Protein AF-A0A8S9XEG2-F1 (afdb_monomer)

Nearest PDB structures (foldseek):
  7pkq-assembly1_v  TM=1.889E-01  e=2.152E+00  Chlamydomonas reinhardtii
  8ssu-assembly1_A  TM=2.732E-01  e=8.478E+00  Homo sapiens

Foldseek 3Di:
DDDDPDDPQDWDAAPPPRDIDGPVCNVVCCCPVPVVPPDDDDDPPPDPPDDPPDPDDPVVVQVVCCVPPVGGDPDDPPPDPVVVVLVVVLVPLPADFDDQDPDDLSVLLVVVLVVQVVCVVVVNDPPCVNVSSRSQLRRDDPVDDDPVVNSVSSVVSSVVD

Structure (mmCIF, N/CA/C/O backbone):
data_AF-A0A8S9XEG2-F1
#
_entry.id   AF-A0A8S9XEG2-F1
#
loop_
_atom_site.group_PDB
_atom_site.id
_atom_site.type_symbol
_atom_site.label_atom_id
_atom_site.label_alt_id
_atom_site.label_comp_id
_atom_site.label_asym_id
_atom_site.label_entity_id
_atom_site.label_seq_id
_atom_site.pdbx_PDB_ins_code
_atom_site.Cartn_x
_atom_site.Cartn_y
_atom_site.Cartn_z
_atom_site.occupancy
_atom_site.B_iso_or_equiv
_atom_site.auth_seq_id
_atom_site.auth_comp_id
_atom_site.auth_asym_id
_atom_site.auth_atom_id
_atom_site.pdbx_PDB_model_num
ATOM 1 N N . MET A 1 1 ? 7.170 -54.575 42.924 1.00 36.56 1 MET A N 1
ATOM 2 C CA . MET A 1 1 ? 8.253 -53.582 43.059 1.00 36.56 1 MET A CA 1
ATOM 3 C C . MET A 1 1 ? 8.208 -52.721 41.819 1.00 36.56 1 MET A C 1
ATOM 5 O O . MET A 1 1 ? 8.319 -53.262 40.729 1.00 36.56 1 MET A O 1
ATOM 9 N N . VAL A 1 2 ? 7.871 -51.444 41.983 1.00 36.72 2 VAL A N 1
ATOM 10 C CA . VAL A 1 2 ? 7.752 -50.485 40.881 1.00 36.72 2 VAL A CA 1
ATOM 11 C C . VAL A 1 2 ? 9.064 -49.714 40.860 1.00 36.72 2 VAL A C 1
ATOM 13 O O . VAL A 1 2 ? 9.215 -48.735 41.589 1.00 36.72 2 VAL A O 1
ATOM 16 N N . ASP A 1 3 ? 10.043 -50.210 40.107 1.00 35.62 3 ASP A N 1
ATOM 17 C CA . ASP A 1 3 ? 11.320 -49.516 39.995 1.00 35.62 3 ASP A CA 1
ATOM 18 C C . ASP A 1 3 ? 11.157 -48.308 39.077 1.00 35.62 3 ASP A C 1
ATOM 20 O O . ASP A 1 3 ? 10.820 -48.388 37.895 1.00 35.62 3 ASP A O 1
ATOM 24 N N . SER A 1 4 ? 11.323 -47.162 39.723 1.00 42.53 4 SER A N 1
ATOM 25 C CA . SER A 1 4 ? 11.187 -45.822 39.190 1.00 42.53 4 SER A CA 1
ATOM 26 C C . SER A 1 4 ? 12.333 -45.544 38.223 1.00 42.53 4 SER A C 1
ATOM 28 O O . SER A 1 4 ? 13.479 -45.374 38.636 1.00 42.53 4 SER A O 1
ATOM 30 N N . ILE A 1 5 ? 12.022 -45.469 36.930 1.00 42.81 5 ILE A N 1
ATOM 31 C CA . ILE A 1 5 ? 12.948 -44.966 35.914 1.00 42.81 5 ILE A CA 1
ATOM 32 C C . ILE A 1 5 ? 13.069 -43.452 36.134 1.00 42.81 5 ILE A C 1
ATOM 34 O O . ILE A 1 5 ? 12.244 -42.664 35.678 1.00 42.81 5 ILE A O 1
ATOM 38 N N . SER A 1 6 ? 14.072 -43.067 36.925 1.00 43.56 6 SER A N 1
ATOM 39 C CA . SER A 1 6 ? 14.470 -41.683 37.176 1.00 43.56 6 SER A CA 1
ATOM 40 C C . SER A 1 6 ? 15.044 -41.093 35.890 1.00 43.56 6 SER A C 1
ATOM 42 O O . SER A 1 6 ? 16.168 -41.399 35.487 1.00 43.56 6 SER A O 1
ATOM 44 N N . SER A 1 7 ? 14.226 -40.293 35.212 1.00 44.38 7 SER A N 1
ATOM 45 C CA . SER A 1 7 ? 14.553 -39.562 33.994 1.00 44.38 7 SER A CA 1
ATOM 46 C C . SER A 1 7 ? 15.776 -38.674 34.225 1.00 44.38 7 SER A C 1
ATOM 48 O O . SER A 1 7 ? 15.678 -37.628 34.866 1.00 44.38 7 SER A O 1
ATOM 50 N N . GLN A 1 8 ? 16.937 -39.072 33.702 1.00 49.25 8 GLN A N 1
ATOM 51 C CA . GLN A 1 8 ? 18.094 -38.187 33.646 1.00 49.25 8 GLN A CA 1
ATOM 52 C C . GLN A 1 8 ? 17.766 -37.023 32.705 1.00 49.25 8 GLN A C 1
ATOM 54 O O . GLN A 1 8 ? 17.747 -37.171 31.486 1.00 49.25 8 GLN A O 1
ATOM 59 N N . GLU A 1 9 ? 17.427 -35.869 33.281 1.00 62.75 9 GLU A N 1
ATOM 60 C CA . GLU A 1 9 ? 17.195 -34.638 32.533 1.00 62.75 9 GLU A CA 1
ATOM 61 C C . GLU A 1 9 ? 18.501 -34.199 31.862 1.00 62.75 9 GLU A C 1
ATOM 63 O O . GLU A 1 9 ? 19.436 -33.732 32.515 1.00 62.75 9 GLU A O 1
ATOM 68 N N . GLU A 1 10 ? 18.550 -34.359 30.544 1.00 70.06 10 GLU A N 1
ATOM 69 C CA . GLU A 1 10 ? 19.654 -33.959 29.678 1.00 70.06 10 GLU A CA 1
ATOM 70 C C . GLU A 1 10 ? 20.021 -32.479 29.925 1.00 70.06 10 GLU A C 1
ATOM 72 O O . GLU A 1 10 ? 19.207 -31.562 29.736 1.00 70.06 10 GLU A O 1
ATOM 77 N N . ARG A 1 11 ? 21.238 -32.242 30.426 1.00 80.81 11 ARG A N 1
ATOM 78 C CA . ARG A 1 11 ? 21.780 -30.900 30.680 1.00 80.81 11 ARG A CA 1
ATOM 79 C C . ARG A 1 11 ? 22.451 -30.363 29.416 1.00 80.81 11 ARG A C 1
ATOM 81 O O . ARG A 1 11 ? 23.085 -31.115 28.690 1.00 80.81 11 ARG A O 1
ATOM 88 N N . VAL A 1 12 ? 22.309 -29.062 29.170 1.00 83.56 12 VAL A N 1
ATOM 89 C CA . VAL A 1 12 ? 22.841 -28.349 27.998 1.00 83.56 12 VAL A CA 1
ATOM 90 C C . VAL A 1 12 ? 23.772 -27.235 28.470 1.00 83.56 12 VAL A C 1
ATOM 92 O O . VAL A 1 12 ? 23.495 -26.562 29.468 1.00 83.56 12 VAL A O 1
ATOM 95 N N . GLU A 1 13 ? 24.882 -27.045 27.764 1.00 85.06 13 GLU A N 1
ATOM 96 C CA . GLU A 1 13 ? 25.889 -26.026 28.063 1.00 85.06 13 GLU A CA 1
ATOM 97 C C . GLU A 1 13 ? 25.567 -24.694 27.376 1.00 85.06 13 GLU A C 1
ATOM 99 O O . GLU A 1 13 ? 25.099 -24.646 26.239 1.00 85.06 13 GLU A O 1
ATOM 104 N N . CYS A 1 14 ? 25.805 -23.586 28.077 1.00 81.44 14 CYS A N 1
ATOM 105 C CA . CYS A 1 14 ? 25.659 -22.246 27.516 1.00 81.44 14 CYS A CA 1
ATOM 106 C C . CYS A 1 14 ? 26.815 -21.927 26.557 1.00 81.44 14 CYS A C 1
ATOM 108 O O . CYS A 1 14 ? 27.951 -21.851 27.003 1.00 81.44 14 CYS A O 1
ATOM 110 N N . ALA A 1 15 ? 26.533 -21.622 25.289 1.00 78.31 15 ALA A N 1
ATOM 111 C CA . ALA A 1 15 ? 27.557 -21.318 24.278 1.00 78.31 15 ALA A CA 1
ATOM 112 C C . ALA A 1 15 ? 28.375 -20.031 24.534 1.00 78.31 15 ALA A C 1
ATOM 114 O O . ALA A 1 15 ? 29.368 -19.788 23.856 1.00 78.31 15 ALA A O 1
ATOM 115 N N . ILE A 1 16 ? 27.955 -19.186 25.484 1.00 79.25 16 ILE A N 1
ATOM 116 C CA . ILE A 1 16 ? 28.601 -17.894 25.773 1.00 79.25 16 ILE A CA 1
ATOM 117 C C . ILE A 1 16 ? 29.577 -18.011 26.950 1.00 79.25 16 ILE A C 1
ATOM 119 O O . ILE A 1 16 ? 30.619 -17.361 26.962 1.00 79.25 16 ILE A O 1
ATOM 123 N N . CYS A 1 17 ? 29.252 -18.824 27.960 1.00 83.75 17 CYS A N 1
ATOM 124 C CA . CYS A 1 17 ? 30.079 -18.953 29.166 1.00 83.75 17 CYS A CA 1
ATOM 125 C C . CYS A 1 17 ? 30.339 -20.397 29.620 1.00 83.75 17 CYS A C 1
ATOM 127 O O . CYS A 1 17 ? 30.843 -20.595 30.725 1.00 83.75 17 CYS A O 1
ATOM 129 N N . ASN A 1 18 ? 29.980 -21.387 28.798 1.00 80.75 18 ASN A N 1
ATOM 130 C CA . ASN A 1 18 ? 30.204 -22.830 28.966 1.00 80.75 18 ASN A CA 1
ATOM 131 C C . ASN A 1 18 ? 29.755 -23.411 30.318 1.00 80.75 18 ASN A C 1
ATOM 133 O O . ASN A 1 18 ? 30.267 -24.422 30.788 1.00 80.75 18 ASN A O 1
ATOM 137 N N . ARG A 1 19 ? 28.769 -22.779 30.964 1.00 81.88 19 ARG A N 1
ATOM 138 C CA . ARG A 1 19 ? 28.144 -23.291 32.192 1.00 81.88 19 ARG A CA 1
ATOM 139 C C . ARG A 1 19 ? 26.991 -24.235 31.856 1.00 81.88 19 ARG A C 1
ATOM 141 O O . ARG A 1 19 ? 26.239 -23.977 30.916 1.00 81.88 19 ARG A O 1
ATOM 148 N N . SER A 1 20 ? 26.847 -25.313 32.629 1.00 83.50 20 SER A N 1
ATOM 149 C CA . SER A 1 20 ? 25.841 -26.354 32.400 1.00 83.50 20 SER A CA 1
ATOM 150 C C . SER A 1 20 ? 24.524 -26.054 33.118 1.00 83.50 20 SER A C 1
ATOM 152 O O . SER A 1 20 ? 24.486 -25.729 34.307 1.00 83.50 20 SER A O 1
ATOM 154 N N . PHE A 1 21 ? 23.419 -26.179 32.386 1.00 87.50 21 PHE A N 1
ATOM 155 C CA . PHE A 1 21 ? 22.068 -25.927 32.885 1.00 87.50 21 PHE A CA 1
ATOM 156 C C . PHE A 1 21 ? 21.114 -27.030 32.427 1.00 87.50 21 PHE A C 1
ATOM 158 O O . PHE A 1 21 ? 21.405 -27.801 31.519 1.00 87.50 21 PHE A O 1
ATOM 165 N N . THR A 1 22 ? 19.932 -27.113 33.033 1.00 85.88 22 THR A N 1
ATOM 166 C CA . THR A 1 22 ? 18.855 -27.950 32.483 1.00 85.88 22 THR A CA 1
ATOM 167 C C . THR A 1 22 ? 18.323 -27.335 31.183 1.00 85.88 22 THR A C 1
ATOM 169 O O . THR A 1 22 ? 18.333 -26.108 31.033 1.00 85.88 22 THR A O 1
ATOM 172 N N . ARG A 1 23 ? 17.783 -28.153 30.262 1.00 78.25 23 ARG A N 1
ATOM 173 C CA . ARG A 1 23 ? 17.159 -27.670 29.005 1.00 78.25 23 ARG A CA 1
ATOM 174 C C . ARG A 1 23 ? 16.159 -26.523 29.219 1.00 78.25 23 ARG A C 1
ATOM 176 O O . ARG A 1 23 ? 16.108 -25.594 28.422 1.00 78.25 23 ARG A O 1
ATOM 183 N N . ARG A 1 24 ? 15.380 -26.541 30.311 1.00 79.06 24 ARG A N 1
ATOM 184 C CA . ARG A 1 24 ? 14.433 -25.453 30.642 1.00 79.06 24 ARG A CA 1
ATOM 185 C C . ARG A 1 24 ? 15.110 -24.222 31.260 1.00 79.06 24 ARG A C 1
ATOM 187 O O . ARG A 1 24 ? 14.569 -23.123 31.171 1.00 79.06 24 ARG A O 1
ATOM 194 N N . GLY A 1 25 ? 16.261 -24.395 31.910 1.00 84.44 25 GLY A N 1
ATOM 195 C CA . GLY A 1 25 ? 16.985 -23.335 32.617 1.00 84.44 25 GLY A CA 1
ATOM 196 C C . GLY A 1 25 ? 17.863 -22.464 31.717 1.00 84.44 25 GLY A C 1
ATOM 197 O O . GLY A 1 25 ? 18.057 -21.287 32.026 1.00 84.44 25 GLY A O 1
ATOM 198 N N . ILE A 1 26 ? 18.344 -23.000 30.590 1.00 84.81 26 ILE A N 1
ATOM 199 C CA . ILE A 1 26 ? 19.316 -22.311 29.726 1.00 84.81 26 ILE A CA 1
ATOM 200 C C . ILE A 1 26 ? 18.773 -21.000 29.132 1.00 84.81 26 ILE A C 1
ATOM 202 O O . ILE A 1 26 ? 19.465 -19.985 29.145 1.00 84.81 26 ILE A O 1
ATOM 206 N N . ARG A 1 27 ? 17.495 -20.964 28.721 1.00 84.31 27 ARG A N 1
ATOM 207 C CA . ARG A 1 27 ? 16.855 -19.753 28.167 1.00 84.31 27 ARG A CA 1
ATOM 208 C C . ARG A 1 27 ? 16.789 -18.619 29.194 1.00 84.31 27 ARG A C 1
ATOM 210 O O . ARG A 1 27 ? 17.049 -17.467 28.861 1.00 84.31 27 ARG A O 1
ATOM 217 N N . ARG A 1 28 ? 16.483 -18.950 30.453 1.00 86.00 28 ARG A N 1
ATOM 218 C CA . ARG A 1 28 ? 16.433 -17.977 31.557 1.00 86.00 28 ARG A CA 1
ATOM 219 C C . ARG A 1 28 ? 17.828 -17.458 31.901 1.00 86.00 28 ARG A C 1
ATOM 221 O O . ARG A 1 28 ? 17.987 -16.263 32.116 1.00 86.00 28 ARG A O 1
ATOM 228 N N . HIS A 1 29 ? 18.826 -18.342 31.906 1.00 87.88 29 HIS A N 1
ATOM 229 C CA . HIS A 1 29 ? 20.219 -17.964 32.126 1.00 87.88 29 HIS A CA 1
ATOM 230 C C . HIS A 1 29 ? 20.710 -16.955 31.075 1.00 87.88 29 HIS A C 1
ATOM 232 O O . HIS A 1 29 ? 21.245 -15.915 31.457 1.00 87.88 29 HIS A O 1
ATOM 238 N N . ILE A 1 30 ? 20.469 -17.218 29.782 1.00 82.31 30 ILE A N 1
ATOM 239 C CA . ILE A 1 30 ? 20.852 -16.309 28.687 1.00 82.31 30 ILE A CA 1
ATOM 240 C C . ILE A 1 30 ? 20.184 -14.940 28.870 1.00 82.31 30 ILE A C 1
ATOM 242 O O . ILE A 1 30 ? 20.851 -13.917 28.786 1.00 82.31 30 ILE A O 1
ATOM 246 N N . GLN A 1 31 ? 18.897 -14.903 29.224 1.00 82.12 31 GLN A N 1
ATOM 247 C CA . GLN A 1 31 ? 18.184 -13.641 29.457 1.00 82.12 31 GLN A CA 1
ATOM 248 C C . GLN A 1 31 ? 18.744 -12.822 30.629 1.00 82.12 31 GLN A C 1
ATOM 250 O O . GLN A 1 31 ? 18.788 -11.598 30.532 1.00 82.12 31 GLN A O 1
ATOM 255 N N . SER A 1 32 ? 19.167 -13.465 31.723 1.00 84.31 32 SER A N 1
ATOM 256 C CA . SER A 1 32 ? 19.663 -12.758 32.913 1.00 84.31 32 SER A CA 1
ATOM 257 C C . SER A 1 32 ? 21.148 -12.399 32.851 1.00 84.31 32 SER A C 1
ATOM 259 O O . SER A 1 32 ? 21.541 -11.355 33.357 1.00 84.31 32 SER A O 1
ATOM 261 N N . ALA A 1 33 ? 21.981 -13.277 32.285 1.00 82.00 33 ALA A N 1
ATOM 262 C CA . ALA A 1 33 ? 23.439 -13.131 32.296 1.00 82.00 33 ALA A CA 1
ATOM 263 C C . ALA A 1 33 ? 24.000 -12.604 30.964 1.00 82.00 33 ALA A C 1
ATOM 265 O O . ALA A 1 33 ? 25.118 -12.094 30.940 1.00 82.00 33 ALA A O 1
ATOM 266 N N . HIS A 1 34 ? 23.232 -12.713 29.873 1.00 81.19 34 HIS A N 1
ATOM 267 C CA . HIS A 1 34 ? 23.622 -12.314 28.517 1.00 81.19 34 HIS A CA 1
ATOM 268 C C . HIS A 1 34 ? 22.507 -11.501 27.811 1.00 81.19 34 HIS A C 1
ATOM 270 O O . HIS A 1 34 ? 22.053 -11.874 26.725 1.00 81.19 34 HIS A O 1
ATOM 276 N N . PRO A 1 35 ? 22.039 -10.379 28.396 1.00 63.50 35 PRO A N 1
ATOM 277 C CA . PRO A 1 35 ? 20.867 -9.643 27.908 1.00 63.50 35 PRO A CA 1
ATOM 278 C C . PRO A 1 35 ? 21.014 -9.079 26.483 1.00 63.50 35 PRO A C 1
ATOM 280 O O . PRO A 1 35 ? 20.007 -8.911 25.801 1.00 63.50 35 PRO A O 1
ATOM 283 N N . GLU A 1 36 ? 22.240 -8.853 26.001 1.00 60.34 36 GLU A N 1
ATOM 284 C CA . GLU A 1 36 ? 22.510 -8.344 24.644 1.00 60.34 36 GLU A CA 1
ATOM 285 C C . GLU A 1 36 ? 22.380 -9.407 23.540 1.00 60.34 36 GLU A C 1
ATOM 287 O O . GLU A 1 36 ? 22.315 -9.075 22.361 1.00 60.34 36 GLU A O 1
ATOM 292 N N . THR A 1 37 ? 22.282 -10.692 23.898 1.00 57.34 37 THR A N 1
ATOM 293 C CA . THR A 1 37 ? 22.175 -11.802 22.927 1.00 57.34 37 THR A CA 1
ATOM 294 C C . THR A 1 37 ? 20.735 -12.201 22.594 1.00 57.34 37 THR A C 1
ATOM 296 O O . THR A 1 37 ? 20.496 -13.232 21.964 1.00 57.34 37 THR A O 1
ATOM 299 N N . GLN A 1 38 ? 19.747 -11.382 22.972 1.00 55.62 38 GLN A N 1
ATOM 300 C CA . GLN A 1 38 ? 18.336 -11.613 22.652 1.00 55.62 38 GLN A CA 1
ATOM 301 C C . GLN A 1 38 ? 18.025 -11.340 21.171 1.00 55.62 38 GLN A C 1
ATOM 303 O O . GLN A 1 38 ? 17.323 -10.384 20.859 1.00 55.62 38 GLN A O 1
ATOM 308 N N . SER A 1 39 ? 18.542 -12.166 20.257 1.00 49.19 39 SER A N 1
ATOM 309 C CA . SER A 1 39 ? 18.069 -12.341 18.870 1.00 49.19 39 SER A CA 1
ATOM 310 C C . SER A 1 39 ? 18.809 -13.499 18.190 1.00 49.19 39 SER A C 1
ATOM 312 O O . SER A 1 39 ? 19.570 -13.274 17.262 1.00 49.19 39 SER A O 1
ATOM 314 N N . THR A 1 40 ? 18.606 -14.742 18.628 1.00 42.94 40 THR A N 1
ATOM 315 C CA . THR A 1 40 ? 18.880 -15.925 17.786 1.00 42.94 40 THR A CA 1
ATOM 316 C C . THR A 1 40 ? 17.930 -17.062 18.166 1.00 42.94 40 THR A C 1
ATOM 318 O O . THR A 1 40 ? 18.271 -17.979 18.906 1.00 42.94 40 THR A O 1
ATOM 321 N N . ASP A 1 41 ? 16.693 -17.007 17.670 1.00 38.34 41 ASP A N 1
ATOM 322 C CA . ASP A 1 41 ? 15.903 -18.231 17.542 1.00 38.34 41 ASP A CA 1
ATOM 323 C C . ASP A 1 41 ? 16.433 -18.981 16.303 1.00 38.34 41 ASP A C 1
ATOM 325 O O . ASP A 1 41 ? 16.178 -18.590 15.169 1.00 38.34 41 ASP A O 1
ATOM 329 N N . GLY A 1 42 ? 17.227 -20.026 16.554 1.00 42.78 42 GLY A N 1
ATOM 330 C CA . GLY A 1 42 ? 17.286 -21.248 15.746 1.00 42.78 42 GLY A CA 1
ATOM 331 C C . GLY A 1 42 ? 17.739 -21.149 14.289 1.00 42.78 42 GLY A C 1
ATOM 332 O O . GLY A 1 42 ? 16.997 -21.572 13.408 1.00 42.78 42 GLY A O 1
ATOM 333 N N . HIS A 1 43 ? 18.976 -20.719 14.038 1.00 39.12 43 HIS A N 1
ATOM 334 C CA . HIS A 1 43 ? 19.704 -21.245 12.884 1.00 39.12 43 HIS A CA 1
ATOM 335 C C . HIS A 1 43 ? 20.710 -22.262 13.409 1.00 39.12 43 HIS A C 1
ATOM 337 O O . HIS A 1 43 ? 21.560 -21.920 14.234 1.00 39.12 43 HIS A O 1
ATOM 343 N N . ASP A 1 44 ? 20.578 -23.511 12.966 1.00 36.31 44 ASP A N 1
ATOM 344 C CA . ASP A 1 44 ? 21.608 -24.519 13.155 1.00 36.31 44 ASP A CA 1
ATOM 345 C C . ASP A 1 44 ? 22.955 -23.921 12.754 1.00 36.31 44 ASP A C 1
ATOM 347 O O . ASP A 1 44 ? 23.126 -23.378 11.655 1.00 36.31 44 ASP A O 1
ATOM 351 N N . VAL A 1 45 ? 23.901 -24.011 13.685 1.00 41.62 45 VAL A N 1
ATOM 352 C CA . VAL A 1 45 ? 25.321 -23.817 13.433 1.00 41.62 45 VAL A CA 1
ATOM 353 C C . VAL A 1 45 ? 25.744 -24.947 12.503 1.00 41.62 45 VAL A C 1
ATOM 355 O O . VAL A 1 45 ? 26.235 -25.989 12.928 1.00 41.62 45 VAL A O 1
ATOM 358 N N . VAL A 1 46 ? 25.537 -24.746 11.205 1.00 38.75 46 VAL A N 1
ATOM 359 C CA . VAL A 1 46 ? 26.428 -25.336 10.219 1.00 38.75 46 VAL A CA 1
ATOM 360 C C . VAL A 1 46 ? 27.711 -24.534 10.332 1.00 38.75 46 VAL A C 1
ATOM 362 O O . VAL A 1 46 ? 27.745 -23.328 10.092 1.00 38.75 46 VAL A O 1
ATOM 365 N N . THR A 1 47 ? 28.730 -25.232 10.818 1.00 35.53 47 THR A N 1
ATOM 366 C CA . THR A 1 47 ? 30.130 -24.849 10.900 1.00 35.53 47 THR A CA 1
ATOM 367 C C . THR A 1 47 ? 30.500 -23.764 9.896 1.00 35.53 47 THR A C 1
ATOM 369 O O . THR A 1 47 ? 30.351 -23.9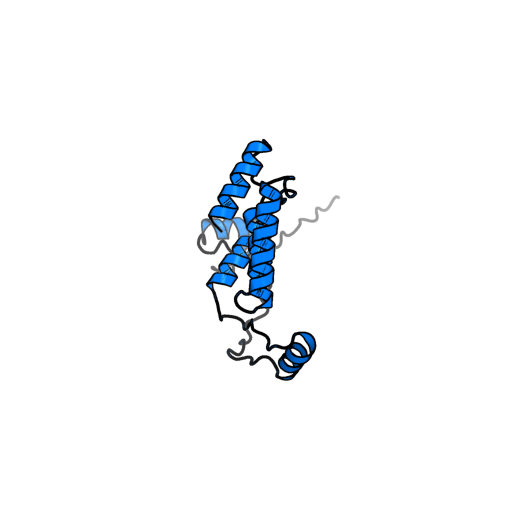27 8.687 1.00 35.53 47 THR A O 1
ATOM 372 N N . THR A 1 48 ? 31.050 -22.674 10.423 1.00 43.00 48 THR A N 1
ATOM 373 C CA . THR A 1 48 ? 31.848 -21.698 9.691 1.00 43.00 48 THR A CA 1
ATOM 374 C C . THR A 1 48 ? 33.021 -22.398 9.005 1.00 43.00 48 THR A C 1
ATOM 376 O O . THR A 1 48 ? 34.140 -22.412 9.512 1.00 43.00 48 THR A O 1
ATOM 379 N N . SER A 1 49 ? 32.785 -22.970 7.834 1.00 36.97 49 SER A N 1
ATOM 380 C CA . SER A 1 49 ? 33.793 -23.043 6.790 1.00 36.97 49 SER A CA 1
ATOM 381 C C . SER A 1 49 ? 33.550 -21.841 5.887 1.00 36.97 49 SER A C 1
ATOM 383 O O . SER A 1 49 ? 32.722 -21.902 4.984 1.00 36.97 49 SER A O 1
ATOM 385 N N . SER A 1 50 ? 34.210 -20.726 6.218 1.00 40.66 50 SER A N 1
ATOM 386 C CA . SER A 1 50 ? 34.657 -19.704 5.262 1.00 40.66 50 SER A CA 1
ATOM 387 C C . SER A 1 50 ? 33.755 -19.518 4.032 1.00 40.66 50 SER A C 1
ATOM 389 O O . SER A 1 50 ? 34.014 -20.101 2.979 1.00 40.66 50 SER A O 1
ATOM 391 N N . LEU A 1 51 ? 32.718 -18.684 4.149 1.00 36.28 51 LEU A N 1
ATOM 392 C CA . LEU A 1 51 ? 32.016 -18.177 2.970 1.00 36.28 51 LEU A CA 1
ATOM 393 C C . LEU A 1 51 ? 33.016 -17.348 2.149 1.00 36.28 51 LEU A C 1
ATOM 395 O O . LEU A 1 51 ? 33.581 -16.391 2.691 1.00 36.28 51 LEU A O 1
ATOM 399 N N . PRO A 1 52 ? 33.266 -1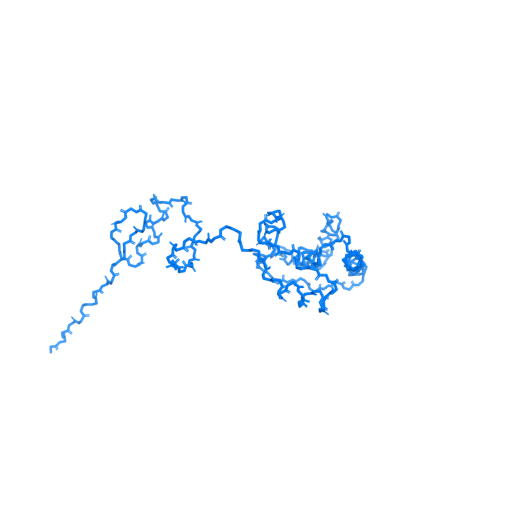7.684 0.872 1.00 36.66 52 PRO A N 1
ATOM 400 C CA . PRO A 1 52 ? 34.055 -16.827 0.012 1.00 36.66 52 PRO A CA 1
ATOM 401 C C . PRO A 1 52 ? 33.240 -15.557 -0.243 1.00 36.66 52 PRO A C 1
ATOM 403 O O . PRO A 1 52 ? 32.269 -15.542 -1.001 1.00 36.66 52 PRO A O 1
ATOM 406 N N . ASN A 1 53 ? 33.646 -14.477 0.426 1.00 42.69 53 ASN A N 1
ATOM 407 C CA . ASN A 1 53 ? 33.378 -13.122 -0.030 1.00 42.69 53 ASN A CA 1
ATOM 408 C C . ASN A 1 53 ? 33.766 -13.061 -1.513 1.00 42.69 53 ASN A C 1
ATOM 410 O O . ASN A 1 53 ? 34.924 -13.315 -1.837 1.00 42.69 53 ASN A O 1
ATOM 414 N N . ASN A 1 54 ? 32.800 -12.719 -2.372 1.00 51.44 54 ASN A N 1
ATOM 415 C CA . ASN A 1 54 ? 32.849 -12.762 -3.839 1.00 51.44 54 ASN A CA 1
ATOM 416 C C . ASN A 1 54 ? 32.424 -14.104 -4.466 1.00 51.44 54 ASN A C 1
ATOM 418 O O . ASN A 1 54 ? 33.216 -14.799 -5.096 1.00 51.44 54 ASN A O 1
ATOM 422 N N . THR A 1 55 ? 31.141 -14.453 -4.345 1.00 51.38 55 THR A N 1
ATOM 423 C CA . THR A 1 55 ? 30.528 -15.371 -5.315 1.00 51.38 55 THR A CA 1
ATOM 424 C C . THR A 1 55 ? 29.859 -14.509 -6.377 1.00 51.38 55 THR A C 1
ATOM 426 O O . THR A 1 55 ? 28.729 -14.055 -6.195 1.00 51.38 55 THR A O 1
ATOM 429 N N . SER A 1 56 ? 30.574 -14.222 -7.466 1.00 63.56 56 SER A N 1
ATOM 430 C CA . SER A 1 56 ? 29.940 -13.727 -8.686 1.00 63.56 56 SER A CA 1
ATOM 431 C C . SER A 1 56 ? 28.819 -14.699 -9.040 1.00 63.56 56 SER A C 1
ATOM 433 O O . SER A 1 56 ? 29.072 -15.901 -9.156 1.00 63.56 56 SER A O 1
ATOM 435 N N . ILE A 1 57 ? 27.585 -14.204 -9.147 1.00 65.06 57 ILE A N 1
ATOM 436 C CA . ILE A 1 57 ? 26.448 -15.005 -9.610 1.00 65.06 57 ILE A CA 1
ATOM 437 C C . ILE A 1 57 ? 26.900 -15.734 -10.888 1.00 65.06 57 ILE A C 1
ATOM 439 O O . ILE A 1 57 ? 27.379 -15.056 -11.797 1.00 65.06 57 ILE A O 1
ATOM 443 N N . PRO A 1 58 ? 26.819 -17.078 -10.958 1.00 79.19 58 PRO A N 1
ATOM 444 C CA . PRO A 1 58 ? 27.275 -17.821 -12.126 1.00 79.19 58 PRO A CA 1
ATOM 445 C C . PRO A 1 58 ? 26.634 -17.280 -13.406 1.00 79.19 58 PRO A C 1
ATOM 447 O O . PRO A 1 58 ? 25.416 -17.101 -13.442 1.00 79.19 58 PRO A O 1
ATOM 450 N N . ASP A 1 59 ? 27.429 -17.067 -14.457 1.00 80.75 59 ASP A N 1
ATOM 451 C CA . ASP A 1 59 ? 26.978 -16.421 -15.702 1.00 80.75 59 ASP A CA 1
ATOM 452 C C . ASP A 1 59 ? 25.737 -17.091 -16.312 1.00 80.75 59 ASP A C 1
ATOM 454 O O . ASP A 1 59 ? 24.835 -16.414 -16.799 1.00 80.75 59 ASP A O 1
ATOM 458 N N . TYR A 1 60 ? 25.615 -18.415 -16.177 1.00 86.81 60 TYR A N 1
ATOM 459 C CA . TYR A 1 60 ? 24.433 -19.167 -16.608 1.00 86.81 60 TYR A CA 1
ATOM 460 C C . TYR A 1 60 ? 23.130 -18.694 -15.926 1.00 86.81 60 TYR A C 1
ATOM 462 O O . TYR A 1 60 ? 22.080 -18.638 -16.568 1.00 86.81 60 TYR A O 1
ATOM 470 N N . ILE A 1 61 ? 23.167 -18.341 -14.634 1.00 80.69 61 ILE A N 1
ATOM 471 C CA . ILE A 1 61 ? 21.993 -17.804 -13.926 1.00 80.69 61 ILE A CA 1
ATOM 472 C C . ILE A 1 61 ? 21.633 -16.444 -14.524 1.00 80.69 61 ILE A C 1
ATOM 474 O O . ILE A 1 61 ? 20.460 -16.171 -14.778 1.00 80.69 61 ILE A O 1
ATOM 478 N N . GLN A 1 62 ? 22.643 -15.627 -14.818 1.00 82.81 62 GLN A N 1
ATOM 479 C CA . GLN A 1 62 ? 22.456 -14.325 -15.444 1.00 82.81 62 GLN A CA 1
ATOM 480 C C . GLN A 1 62 ? 21.801 -14.444 -16.826 1.00 82.81 62 GLN A C 1
ATOM 482 O O . GLN A 1 62 ? 20.855 -13.715 -17.122 1.00 82.81 62 GLN A O 1
ATOM 487 N N . GLU A 1 63 ? 22.252 -15.394 -17.647 1.00 86.94 63 GLU A N 1
ATOM 488 C CA . GLU A 1 63 ? 21.681 -15.679 -18.969 1.00 86.94 63 GLU A CA 1
ATOM 489 C C . GLU A 1 63 ? 20.211 -16.098 -18.891 1.00 86.94 63 GLU A C 1
ATOM 491 O O . GLU A 1 63 ? 19.395 -15.647 -19.695 1.00 86.94 63 GLU A O 1
ATOM 496 N N . LYS A 1 64 ? 19.841 -16.933 -17.910 1.00 87.00 64 LYS A N 1
ATOM 497 C CA . LYS A 1 64 ? 18.441 -17.339 -17.710 1.00 87.00 64 LYS A CA 1
ATOM 498 C C . LYS A 1 64 ? 17.552 -16.170 -17.301 1.00 87.00 64 LYS A C 1
ATOM 500 O O . LYS A 1 64 ? 16.409 -16.108 -17.751 1.00 87.00 64 LYS A O 1
ATOM 505 N N . PHE A 1 65 ? 18.070 -15.247 -16.495 1.00 81.69 65 PHE A N 1
ATOM 506 C CA . PHE A 1 65 ? 17.339 -14.040 -16.113 1.00 81.69 65 PHE A CA 1
ATOM 507 C C . PHE A 1 65 ? 17.118 -13.110 -17.304 1.00 81.69 65 PHE A C 1
ATOM 509 O O . PHE A 1 65 ? 15.983 -12.712 -17.551 1.00 81.69 65 PHE A O 1
ATOM 516 N N . VAL A 1 66 ? 18.151 -12.877 -18.114 1.00 84.50 66 VAL A N 1
ATOM 517 C CA . VAL A 1 66 ? 18.016 -12.079 -19.341 1.00 84.50 66 VAL A CA 1
ATOM 518 C C . VAL A 1 66 ? 17.030 -12.732 -20.312 1.00 84.50 66 VAL A C 1
ATOM 520 O O . VAL A 1 66 ? 16.165 -12.054 -20.857 1.00 84.50 66 VAL A O 1
ATOM 523 N N . ALA A 1 67 ? 17.101 -14.053 -20.493 1.00 84.25 67 ALA A N 1
ATOM 524 C CA . ALA A 1 67 ? 16.201 -14.777 -21.389 1.00 84.25 67 ALA A CA 1
ATOM 525 C C . ALA A 1 67 ? 14.731 -14.761 -20.929 1.00 84.25 67 ALA A C 1
ATOM 527 O O . ALA A 1 67 ? 13.835 -14.746 -21.770 1.00 84.25 67 ALA A O 1
ATOM 528 N N . GLY A 1 68 ? 14.475 -14.805 -19.618 1.00 81.19 68 GLY A N 1
ATOM 529 C CA . GLY A 1 68 ? 13.115 -14.861 -19.070 1.00 81.19 68 GLY A CA 1
ATOM 530 C C . GLY A 1 68 ? 12.491 -13.496 -18.779 1.00 81.19 68 GLY A C 1
ATOM 531 O O . GLY A 1 68 ? 11.291 -13.320 -18.967 1.00 81.19 68 GLY A O 1
ATOM 532 N N . PHE A 1 69 ? 13.297 -12.541 -18.320 1.00 71.19 69 PHE A N 1
ATOM 533 C CA . PHE A 1 69 ? 12.836 -11.266 -17.763 1.00 71.19 69 PHE A CA 1
ATOM 534 C C . PHE A 1 69 ? 13.397 -10.048 -18.504 1.00 71.19 69 PHE A C 1
ATOM 536 O O . PHE A 1 69 ? 13.062 -8.922 -18.155 1.00 71.19 69 PHE A O 1
ATOM 543 N N . GLY A 1 70 ? 14.239 -10.258 -19.521 1.00 75.75 70 GLY A N 1
ATOM 544 C CA . GLY A 1 70 ? 14.826 -9.188 -20.328 1.00 75.75 70 GLY A CA 1
ATOM 545 C C . GLY A 1 70 ? 15.969 -8.433 -19.650 1.00 75.75 70 GLY A C 1
ATOM 546 O O . GLY A 1 70 ? 16.551 -7.555 -20.280 1.00 75.75 70 GLY A O 1
ATOM 547 N N . ASP A 1 71 ? 16.319 -8.775 -18.406 1.00 69.19 71 ASP A N 1
ATOM 548 C CA . ASP A 1 71 ? 17.354 -8.079 -17.645 1.00 69.19 71 ASP A CA 1
ATOM 549 C C . ASP A 1 71 ? 18.133 -9.011 -16.701 1.00 69.19 71 ASP A C 1
ATOM 551 O O . ASP A 1 71 ? 17.765 -10.158 -16.433 1.00 69.19 71 ASP A O 1
ATOM 555 N N . ARG A 1 72 ? 19.266 -8.500 -16.230 1.00 78.19 72 ARG A N 1
ATOM 556 C CA . ARG A 1 72 ? 20.211 -9.092 -15.290 1.00 78.19 72 ARG A CA 1
ATOM 557 C C . ARG A 1 72 ? 19.619 -9.176 -13.876 1.00 78.19 72 ARG A C 1
ATOM 559 O O . ARG A 1 72 ? 18.816 -8.344 -13.472 1.00 78.19 72 ARG A O 1
ATOM 566 N N . LEU A 1 73 ? 20.055 -10.158 -13.078 1.00 71.81 73 LEU A N 1
ATOM 567 C CA . LEU A 1 73 ? 19.638 -10.267 -11.676 1.00 71.81 73 LEU A CA 1
ATOM 568 C C . LEU A 1 73 ? 20.159 -9.056 -10.875 1.00 71.81 73 LEU A C 1
ATOM 570 O O . LEU A 1 73 ? 21.367 -8.908 -10.694 1.00 71.81 73 LEU A O 1
ATOM 574 N N . LEU A 1 74 ? 19.243 -8.201 -10.408 1.00 61.06 74 LEU A N 1
ATOM 575 C CA . LEU A 1 74 ? 19.555 -6.938 -9.719 1.00 61.06 74 LEU A CA 1
ATOM 576 C C . LEU A 1 74 ? 19.879 -7.109 -8.224 1.00 61.06 74 LEU A C 1
ATOM 578 O O . LEU A 1 74 ? 20.585 -6.287 -7.644 1.00 61.06 74 LEU A O 1
ATOM 582 N N . ASN A 1 75 ? 19.401 -8.186 -7.596 1.00 58.31 75 ASN A N 1
ATOM 583 C CA . ASN A 1 75 ? 19.565 -8.413 -6.161 1.00 58.31 75 ASN A CA 1
ATOM 584 C C . ASN A 1 75 ? 20.813 -9.252 -5.879 1.00 58.31 75 ASN A C 1
ATOM 586 O O . ASN A 1 75 ? 20.736 -10.466 -5.687 1.00 58.31 75 ASN A O 1
ATOM 590 N N . THR A 1 76 ? 21.974 -8.604 -5.838 1.00 57.12 76 THR A N 1
ATOM 591 C CA . THR A 1 76 ? 23.149 -9.179 -5.179 1.00 57.12 76 THR A CA 1
ATOM 592 C C . THR A 1 76 ? 23.025 -9.002 -3.658 1.00 57.12 76 THR A C 1
ATOM 594 O O . THR A 1 76 ? 22.528 -7.972 -3.197 1.00 57.12 76 THR A O 1
ATOM 597 N N . PRO A 1 77 ? 23.432 -9.987 -2.836 1.00 49.84 77 PRO A N 1
ATOM 598 C CA . PRO A 1 77 ? 23.449 -9.813 -1.386 1.00 49.84 77 PRO A CA 1
ATOM 599 C C . PRO A 1 77 ? 24.302 -8.590 -0.999 1.00 49.84 77 PRO A C 1
ATOM 601 O O . PRO A 1 77 ? 25.483 -8.536 -1.336 1.00 49.84 77 PRO A O 1
ATOM 604 N N . GLY A 1 78 ? 23.712 -7.617 -0.292 1.00 53.97 78 GLY A N 1
AT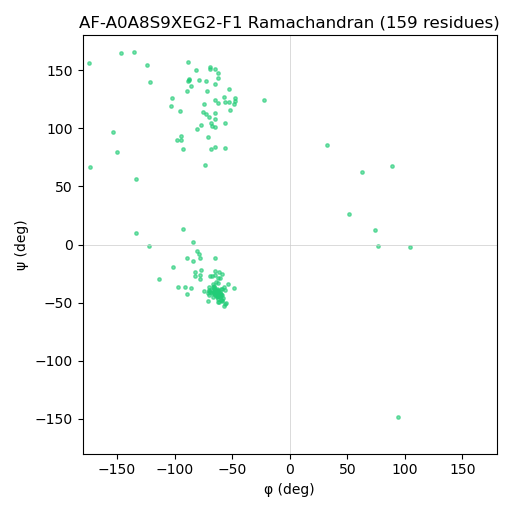OM 605 C CA . GLY A 1 78 ? 24.434 -6.497 0.333 1.00 53.97 78 GLY A CA 1
ATOM 606 C C . GLY A 1 78 ? 24.354 -5.119 -0.342 1.00 53.97 78 GLY A C 1
ATOM 607 O O . GLY A 1 78 ? 24.896 -4.163 0.210 1.00 53.97 78 GLY A O 1
ATOM 608 N N . THR A 1 79 ? 23.681 -4.953 -1.484 1.00 56.56 79 THR A N 1
ATOM 609 C CA . THR A 1 79 ? 23.720 -3.682 -2.249 1.00 56.56 79 THR A CA 1
ATOM 610 C C . THR A 1 79 ? 22.739 -2.606 -1.779 1.00 56.56 79 THR A C 1
ATOM 612 O O . THR A 1 79 ? 22.916 -1.444 -2.135 1.00 56.56 79 THR A O 1
ATOM 615 N N . SER A 1 80 ? 21.736 -2.918 -0.947 1.00 54.69 80 SER A N 1
ATOM 616 C CA . SER A 1 80 ? 20.927 -1.867 -0.312 1.00 54.69 80 SER A CA 1
ATOM 617 C C . SER A 1 80 ? 20.311 -2.319 1.016 1.00 54.69 80 SER A C 1
ATOM 619 O O . SER A 1 80 ? 19.253 -2.937 1.106 1.00 54.69 80 SER A O 1
ATOM 621 N N . SER A 1 81 ? 21.010 -1.962 2.092 1.00 62.31 81 SER A N 1
ATOM 622 C CA . SER A 1 81 ? 20.617 -2.263 3.472 1.00 62.31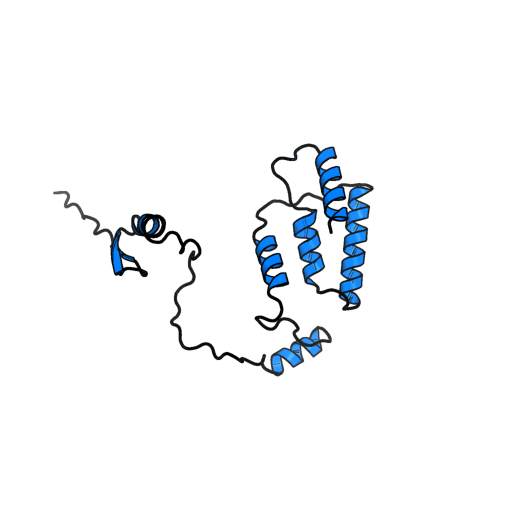 81 SER A CA 1
ATOM 623 C C . SER A 1 81 ? 19.269 -1.645 3.859 1.00 62.31 81 SER A C 1
ATOM 625 O O . SER A 1 81 ? 18.549 -2.189 4.691 1.00 62.31 81 SER A O 1
ATOM 627 N N . VAL A 1 82 ? 18.889 -0.514 3.254 1.00 63.06 82 VAL A N 1
ATOM 628 C CA . VAL A 1 82 ? 17.654 0.200 3.608 1.00 63.06 82 VAL A CA 1
ATOM 629 C C . VAL A 1 82 ? 16.414 -0.557 3.142 1.00 63.06 82 VAL A C 1
ATOM 631 O O . VAL A 1 82 ? 15.439 -0.628 3.898 1.00 63.06 82 VAL A O 1
ATOM 634 N N . TRP A 1 83 ? 16.421 -1.128 1.931 1.00 63.88 83 TRP A N 1
ATOM 635 C CA . TRP A 1 83 ? 15.271 -1.911 1.471 1.00 63.88 83 TRP A CA 1
ATOM 636 C C . TRP A 1 83 ? 15.171 -3.211 2.256 1.00 63.88 83 TRP A C 1
ATOM 638 O O . TRP A 1 83 ? 14.071 -3.569 2.659 1.00 63.88 83 TRP A O 1
ATOM 648 N N . GLU A 1 84 ? 16.295 -3.863 2.556 1.00 68.56 84 GLU A N 1
ATOM 649 C CA . GL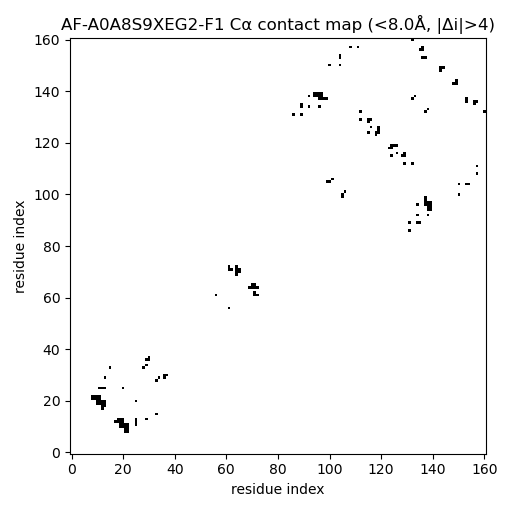U A 1 84 ? 16.294 -5.122 3.298 1.00 68.56 84 GLU A CA 1
ATOM 650 C C . GLU A 1 84 ? 15.716 -4.913 4.700 1.00 68.56 84 GLU A C 1
ATOM 652 O O . GLU A 1 84 ? 14.867 -5.683 5.143 1.00 68.56 84 GLU A O 1
ATOM 657 N N . ILE A 1 85 ? 16.052 -3.792 5.350 1.00 73.06 85 ILE A N 1
ATOM 658 C CA . ILE A 1 85 ? 15.447 -3.373 6.621 1.00 73.06 85 ILE A CA 1
ATOM 659 C C . ILE A 1 85 ? 13.937 -3.126 6.475 1.00 73.06 85 ILE A C 1
ATOM 661 O O . ILE A 1 85 ? 13.160 -3.524 7.347 1.00 73.06 85 ILE A O 1
ATOM 665 N N . ARG A 1 86 ? 13.490 -2.446 5.412 1.00 71.25 86 ARG A N 1
ATOM 666 C CA . ARG A 1 86 ? 12.058 -2.167 5.180 1.00 71.25 86 ARG A CA 1
ATOM 667 C C . ARG A 1 86 ? 11.269 -3.435 4.873 1.00 71.25 86 ARG A C 1
ATOM 669 O O . ARG A 1 86 ? 10.172 -3.610 5.408 1.00 71.25 86 ARG A O 1
ATOM 676 N N . TRP A 1 87 ? 11.833 -4.321 4.065 1.00 71.06 87 TRP A N 1
ATOM 677 C CA . TRP A 1 87 ? 11.280 -5.629 3.763 1.00 71.06 87 TRP A CA 1
ATOM 678 C C . TRP A 1 87 ? 11.189 -6.468 5.032 1.00 71.06 87 TRP A C 1
ATOM 680 O O . TRP A 1 87 ? 10.094 -6.899 5.372 1.00 71.06 87 TRP A O 1
ATOM 690 N N . TRP A 1 88 ? 12.262 -6.563 5.820 1.00 71.94 88 TRP A N 1
ATOM 691 C CA . TRP A 1 88 ? 12.240 -7.235 7.122 1.00 71.94 88 TRP A CA 1
ATOM 692 C C . TRP A 1 88 ? 11.195 -6.668 8.082 1.00 71.94 88 TRP A C 1
ATOM 694 O O . TRP A 1 88 ? 10.545 -7.407 8.817 1.00 71.94 88 TRP A O 1
ATOM 704 N N . ARG A 1 89 ? 11.005 -5.347 8.114 1.00 77.69 89 ARG A N 1
ATOM 705 C CA . ARG A 1 89 ? 9.938 -4.740 8.927 1.00 77.69 89 ARG A CA 1
ATOM 706 C C . ARG A 1 89 ? 8.556 -5.132 8.417 1.00 77.69 89 ARG A C 1
ATOM 708 O O . ARG A 1 89 ? 7.673 -5.390 9.230 1.00 77.69 89 ARG A O 1
ATOM 715 N N . SER A 1 90 ? 8.391 -5.208 7.102 1.00 73.62 90 SER A N 1
ATOM 716 C CA . SER A 1 90 ? 7.121 -5.530 6.453 1.00 73.62 90 SER A CA 1
ATOM 717 C C . SER A 1 90 ? 6.768 -7.009 6.565 1.00 73.62 90 SER A C 1
ATOM 719 O O . SER A 1 90 ? 5.628 -7.332 6.872 1.00 73.62 90 SER A O 1
ATOM 721 N N . THR A 1 91 ? 7.733 -7.918 6.431 1.00 69.75 91 THR A N 1
ATOM 722 C CA . THR A 1 91 ? 7.527 -9.357 6.672 1.00 69.75 91 THR A CA 1
ATOM 723 C C . THR A 1 91 ? 7.204 -9.651 8.135 1.00 69.75 91 THR A C 1
ATOM 725 O O . THR A 1 91 ? 6.512 -10.619 8.436 1.00 69.75 91 THR A O 1
ATOM 728 N N . ARG A 1 92 ? 7.644 -8.788 9.059 1.00 73.00 92 ARG A N 1
ATOM 729 C CA . ARG A 1 92 ? 7.280 -8.847 10.483 1.00 73.00 92 ARG A CA 1
ATOM 730 C C . ARG A 1 92 ? 5.917 -8.233 10.797 1.00 73.00 92 ARG A C 1
ATOM 732 O O . ARG A 1 92 ? 5.483 -8.339 11.950 1.00 73.00 92 ARG A O 1
ATOM 739 N N . LEU A 1 93 ? 5.233 -7.613 9.826 1.00 75.56 93 LEU A N 1
ATOM 740 C CA . LEU A 1 93 ? 3.846 -7.172 9.984 1.00 75.56 93 LEU A CA 1
ATOM 741 C C . LEU A 1 93 ? 2.936 -8.399 10.069 1.00 75.56 93 LEU A C 1
ATOM 743 O O . LEU A 1 93 ? 2.290 -8.825 9.120 1.00 75.56 93 LEU A O 1
ATOM 747 N N . ASN A 1 94 ? 2.866 -8.966 11.264 1.00 63.06 94 ASN A N 1
ATOM 748 C CA . ASN A 1 94 ? 1.956 -10.046 11.579 1.00 63.06 94 ASN A CA 1
ATOM 749 C C . ASN A 1 94 ? 0.575 -9.446 11.847 1.00 63.06 94 ASN A C 1
ATOM 751 O O . ASN A 1 94 ? 0.297 -8.912 12.924 1.00 63.06 94 ASN A O 1
ATOM 755 N N . GLY A 1 95 ? -0.304 -9.498 10.853 1.00 67.69 95 GLY A N 1
ATOM 756 C CA . GLY A 1 95 ? -1.678 -9.042 11.002 1.00 67.69 95 GLY A CA 1
ATOM 757 C C . GLY A 1 95 ? -2.515 -9.333 9.771 1.00 67.69 95 GLY A C 1
ATOM 758 O O . GLY A 1 95 ? -2.001 -9.493 8.671 1.00 67.69 95 GLY A O 1
ATOM 759 N N . LYS A 1 96 ? -3.831 -9.418 9.969 1.00 84.06 96 LYS A N 1
ATOM 760 C CA . LYS A 1 96 ? -4.768 -9.428 8.843 1.00 84.06 96 LYS A CA 1
ATOM 761 C C . LYS A 1 96 ? -4.636 -8.095 8.103 1.00 84.06 96 LYS A C 1
ATOM 763 O O . LYS A 1 96 ? -4.381 -7.078 8.739 1.00 84.06 96 LYS A O 1
ATOM 768 N N . GLN A 1 97 ? -4.834 -8.081 6.797 1.00 90.88 97 GLN A N 1
ATOM 769 C CA . GLN A 1 97 ? -5.012 -6.834 6.059 1.00 90.88 97 GLN A CA 1
ATOM 770 C C . GLN A 1 97 ? -6.497 -6.462 6.050 1.00 90.88 97 GLN A C 1
ATOM 772 O O . GLN A 1 97 ? -7.362 -7.307 6.305 1.00 90.88 97 GLN A O 1
ATOM 777 N N . TYR A 1 98 ? -6.794 -5.184 5.848 1.00 91.12 98 TYR A N 1
ATOM 778 C CA . TYR A 1 98 ? -8.148 -4.757 5.534 1.00 91.12 98 TYR A CA 1
ATOM 779 C C . TYR A 1 98 ? -8.491 -5.155 4.107 1.00 91.12 98 TYR A C 1
ATOM 781 O O . TYR A 1 98 ? -7.680 -4.975 3.199 1.00 91.12 98 TYR A O 1
ATOM 789 N N . ASP A 1 99 ? -9.729 -5.597 3.912 1.00 90.94 99 ASP A N 1
ATOM 790 C CA . ASP A 1 99 ? -10.325 -5.581 2.585 1.00 90.94 99 ASP A CA 1
ATOM 791 C C . ASP A 1 99 ? -10.426 -4.133 2.110 1.00 90.94 99 ASP A C 1
ATOM 793 O O . ASP A 1 99 ? -10.699 -3.213 2.896 1.00 90.94 99 ASP A O 1
ATOM 797 N N . LEU A 1 100 ? -10.202 -3.923 0.817 1.00 89.56 100 LEU A N 1
ATOM 798 C CA . LEU A 1 100 ? -10.206 -2.582 0.267 1.00 89.56 100 LEU A CA 1
ATOM 799 C C . LEU A 1 100 ? -11.614 -1.968 0.387 1.00 89.56 100 LEU A C 1
ATOM 801 O O . LEU A 1 100 ? -12.583 -2.558 -0.103 1.00 89.56 100 LEU A O 1
ATOM 805 N N . PRO A 1 101 ? -11.767 -0.787 1.019 1.00 88.12 101 PRO A N 1
ATOM 806 C CA . PRO A 1 101 ? -13.077 -0.174 1.156 1.00 88.12 101 PRO A CA 1
ATOM 807 C C . PRO A 1 101 ? -13.644 0.206 -0.206 1.00 88.12 101 PRO A C 1
ATOM 809 O O . PRO A 1 101 ? -12.963 0.807 -1.034 1.00 88.12 101 PRO A O 1
ATOM 812 N N . GLN A 1 102 ? -14.932 -0.051 -0.400 1.00 89.25 102 GLN A N 1
ATOM 813 C CA . GLN A 1 102 ? -15.640 0.420 -1.584 1.00 89.25 102 GLN A CA 1
ATOM 814 C C . GLN A 1 102 ? -15.713 1.956 -1.614 1.00 89.25 102 GLN A C 1
ATOM 816 O O . GLN A 1 102 ? -15.756 2.625 -0.576 1.00 89.25 102 GLN A O 1
ATOM 821 N N . GLY A 1 103 ? -15.764 2.523 -2.821 1.00 92.81 103 GLY A N 1
ATOM 822 C CA . GLY A 1 103 ? -15.928 3.961 -3.037 1.00 92.81 103 GLY A CA 1
ATOM 823 C C . GLY A 1 103 ? -14.613 4.723 -3.218 1.00 92.81 103 GLY A C 1
ATOM 824 O O . GLY A 1 103 ? -13.657 4.211 -3.793 1.00 92.81 103 GLY A O 1
ATOM 825 N N . ALA A 1 104 ? -14.589 5.988 -2.788 1.00 94.50 104 ALA A N 1
ATOM 826 C CA . ALA A 1 104 ? -13.506 6.920 -3.114 1.00 94.50 104 ALA A CA 1
ATOM 827 C C . ALA A 1 104 ? -12.136 6.483 -2.570 1.00 94.50 104 ALA A C 1
ATOM 829 O O . ALA A 1 104 ? -11.156 6.542 -3.301 1.00 94.50 104 ALA A O 1
ATOM 830 N N . VAL A 1 105 ? -12.084 5.988 -1.329 1.00 95.56 105 VAL A N 1
ATOM 831 C CA . VAL A 1 105 ? -10.829 5.556 -0.685 1.00 95.56 105 VAL A CA 1
ATOM 832 C C . VAL A 1 105 ? -10.218 4.352 -1.400 1.00 95.56 105 VAL A C 1
ATOM 834 O O . VAL A 1 105 ? -9.019 4.334 -1.650 1.00 95.56 105 VAL A O 1
ATOM 837 N N . GLY A 1 106 ? -11.040 3.368 -1.778 1.00 95.44 106 GLY A N 1
ATOM 838 C CA . GLY A 1 106 ? -10.568 2.224 -2.556 1.00 95.44 106 GLY A CA 1
ATOM 839 C C . GLY A 1 106 ? -10.025 2.645 -3.915 1.00 95.44 106 GLY A C 1
ATOM 840 O O . GLY A 1 106 ? -8.937 2.225 -4.287 1.00 95.44 106 GLY A O 1
ATOM 841 N N . ARG A 1 107 ? -10.728 3.545 -4.618 1.00 96.62 107 ARG A N 1
ATOM 842 C CA . ARG A 1 107 ? -10.244 4.086 -5.898 1.00 96.62 107 ARG A CA 1
ATOM 843 C C . ARG A 1 107 ? -8.909 4.812 -5.757 1.00 96.62 107 ARG A C 1
ATOM 845 O O . ARG A 1 107 ? -8.044 4.588 -6.588 1.00 96.62 107 ARG A O 1
ATOM 852 N N . GLN A 1 108 ? -8.729 5.621 -4.710 1.00 96.81 108 GLN A N 1
ATOM 853 C CA . GLN A 1 108 ? -7.452 6.290 -4.437 1.00 96.81 108 GLN A CA 1
ATOM 854 C C . GLN A 1 108 ? -6.311 5.285 -4.268 1.00 96.81 108 GLN A C 1
ATOM 856 O O . GLN A 1 108 ? -5.268 5.443 -4.892 1.00 96.81 108 GLN A O 1
ATOM 861 N N . PHE A 1 109 ? -6.530 4.223 -3.490 1.00 97.31 109 PHE A N 1
ATOM 862 C CA . PHE A 1 109 ? -5.531 3.169 -3.328 1.00 97.31 109 PHE A CA 1
ATOM 863 C C . PHE A 1 109 ? -5.217 2.466 -4.650 1.00 97.31 109 PHE A C 1
ATOM 865 O O . PHE A 1 109 ? -4.054 2.234 -4.957 1.00 97.31 109 PHE A O 1
ATOM 872 N N . THR A 1 110 ? -6.236 2.131 -5.445 1.00 96.69 110 THR A N 1
ATOM 873 C CA . THR A 1 110 ? -6.030 1.479 -6.743 1.00 96.69 110 THR A CA 1
ATOM 874 C C . THR A 1 110 ? -5.288 2.384 -7.724 1.00 96.69 110 THR A C 1
ATOM 876 O O . THR A 1 110 ? -4.432 1.888 -8.446 1.00 96.69 110 THR A O 1
ATOM 879 N N . SER A 1 111 ? -5.575 3.689 -7.737 1.00 97.56 111 SER A N 1
ATOM 880 C CA . SER A 1 111 ? -4.823 4.662 -8.536 1.00 97.56 111 SER A CA 1
ATOM 881 C C . SER A 1 111 ? -3.356 4.707 -8.117 1.00 97.56 111 SER A C 1
ATOM 883 O O . SER A 1 111 ? -2.492 4.529 -8.967 1.00 97.56 111 SER A O 1
ATOM 885 N N . LEU A 1 112 ? -3.083 4.821 -6.814 1.00 97.31 112 LEU A N 1
ATOM 886 C CA . LEU A 1 112 ? -1.718 4.820 -6.284 1.00 97.31 112 LEU A CA 1
ATOM 887 C C . LEU A 1 112 ? -0.972 3.518 -6.618 1.00 97.31 112 LEU A C 1
ATOM 889 O O . LEU A 1 112 ? 0.171 3.536 -7.056 1.00 97.31 112 LEU A O 1
ATOM 893 N N . LEU A 1 113 ? -1.636 2.370 -6.471 1.00 96.94 113 LEU A N 1
ATOM 894 C CA . LEU A 1 113 ? -1.067 1.072 -6.832 1.00 96.94 113 LEU A CA 1
ATOM 895 C C . LEU A 1 113 ? -0.764 0.973 -8.334 1.00 96.94 113 LEU A C 1
ATOM 897 O O . LEU A 1 113 ? 0.266 0.420 -8.711 1.00 96.94 113 LEU A O 1
ATOM 901 N N . ALA A 1 114 ? -1.649 1.488 -9.189 1.00 97.88 114 ALA A N 1
ATOM 902 C CA . ALA A 1 114 ? -1.437 1.498 -10.632 1.00 97.88 114 ALA A CA 1
ATOM 903 C C . ALA A 1 114 ? -0.248 2.386 -11.026 1.00 97.88 114 ALA A C 1
ATOM 905 O O . ALA A 1 114 ? 0.536 1.987 -11.884 1.00 97.88 114 ALA A O 1
ATOM 906 N N . GLU A 1 115 ? -0.083 3.539 -10.373 1.00 97.31 115 G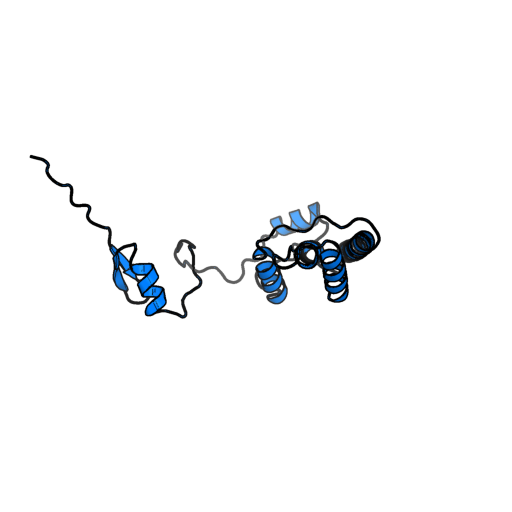LU A N 1
ATOM 907 C CA . GLU A 1 115 ? 1.078 4.418 -10.557 1.00 97.31 115 GLU A CA 1
ATOM 908 C C . GLU A 1 115 ? 2.385 3.701 -10.195 1.00 97.31 115 GLU A C 1
ATOM 910 O O . GLU A 1 115 ? 3.330 3.725 -10.982 1.00 97.31 115 GLU A O 1
ATOM 915 N N . GLU A 1 116 ? 2.427 2.984 -9.067 1.00 96.44 116 GLU A N 1
ATOM 916 C CA . GLU A 1 116 ? 3.618 2.213 -8.687 1.00 96.44 116 GLU A CA 1
ATOM 917 C C . GLU A 1 116 ? 3.902 1.058 -9.656 1.00 96.44 116 GLU A C 1
ATOM 919 O O . GLU A 1 116 ? 5.052 0.833 -10.028 1.00 96.44 116 GLU A O 1
ATOM 924 N N . ILE A 1 117 ? 2.872 0.336 -10.114 1.00 95.88 117 ILE A N 1
ATOM 925 C CA . ILE A 1 117 ? 3.040 -0.734 -11.112 1.00 95.88 117 ILE A CA 1
ATOM 926 C C . ILE A 1 117 ? 3.599 -0.166 -12.418 1.00 95.88 117 ILE A C 1
ATOM 928 O O . ILE A 1 117 ? 4.512 -0.754 -12.999 1.00 95.88 117 ILE A O 1
ATOM 932 N N . GLN A 1 118 ? 3.078 0.975 -12.866 1.00 96.31 118 GLN A N 1
ATOM 933 C CA . GLN A 1 118 ? 3.553 1.643 -14.071 1.00 96.31 118 GLN A CA 1
ATOM 934 C C . GLN A 1 118 ? 5.014 2.089 -13.913 1.00 96.31 118 GLN A C 1
ATOM 936 O O . GLN A 1 118 ? 5.836 1.815 -14.785 1.00 96.31 118 GLN A O 1
ATOM 941 N N . ALA A 1 119 ? 5.371 2.675 -12.769 1.00 92.94 119 ALA A N 1
ATOM 942 C CA . ALA A 1 119 ? 6.742 3.088 -12.481 1.00 92.94 119 ALA A CA 1
ATOM 943 C C . ALA A 1 119 ? 7.721 1.900 -12.406 1.00 92.94 119 ALA A C 1
ATOM 945 O O . ALA A 1 119 ? 8.890 2.034 -12.777 1.00 92.94 119 ALA A O 1
ATOM 946 N N . VAL A 1 120 ? 7.258 0.730 -11.952 1.00 91.81 120 VAL A N 1
ATOM 947 C CA . VAL A 1 120 ? 8.031 -0.521 -12.002 1.00 91.81 120 VAL A CA 1
ATOM 948 C C . VAL A 1 120 ? 8.182 -1.017 -13.439 1.00 91.81 120 VAL A C 1
ATOM 950 O O . VAL A 1 120 ? 9.281 -1.403 -13.829 1.00 91.81 120 VAL A O 1
ATOM 953 N N . ALA A 1 121 ? 7.117 -0.981 -14.243 1.00 91.44 121 ALA A N 1
ATOM 954 C CA . ALA A 1 121 ? 7.166 -1.382 -15.650 1.00 91.44 121 ALA A CA 1
ATOM 955 C C . ALA A 1 121 ? 8.116 -0.498 -16.478 1.00 91.44 121 ALA A C 1
ATOM 957 O O . ALA A 1 121 ? 8.772 -0.981 -17.398 1.00 91.44 121 ALA A O 1
ATOM 958 N N . GLU A 1 122 ? 8.224 0.781 -16.121 1.00 92.75 122 GLU A N 1
ATOM 959 C CA . GLU A 1 122 ? 9.164 1.742 -16.710 1.00 92.75 122 GLU A CA 1
ATOM 960 C C . GLU A 1 122 ? 10.598 1.605 -16.168 1.00 92.75 122 GLU A C 1
ATOM 962 O O . GLU A 1 122 ? 11.511 2.262 -16.667 1.00 92.75 122 GLU A O 1
ATOM 967 N N . GLY A 1 123 ? 10.817 0.777 -15.141 1.00 85.00 123 GLY A N 1
ATOM 968 C CA . GLY A 1 123 ? 12.121 0.599 -14.496 1.00 85.00 123 GLY A CA 1
ATOM 969 C C . GLY A 1 123 ? 12.548 1.766 -13.595 1.00 85.00 123 GLY A C 1
ATOM 970 O O . GLY A 1 123 ? 13.704 1.833 -13.182 1.00 85.00 123 GLY A O 1
ATOM 971 N N . SER A 1 124 ? 11.638 2.691 -13.271 1.00 87.88 124 SER A N 1
ATOM 972 C CA . SER A 1 124 ? 11.897 3.824 -12.368 1.00 87.88 124 SER A CA 1
ATOM 973 C C . SER A 1 124 ? 11.874 3.412 -10.891 1.00 87.88 124 SER A C 1
ATOM 975 O O . SER A 1 124 ? 12.562 3.996 -10.046 1.00 87.88 124 SER A O 1
ATOM 977 N N . ARG A 1 125 ? 11.079 2.389 -10.566 1.00 84.75 125 ARG A N 1
ATOM 978 C CA . ARG A 1 125 ? 10.934 1.830 -9.220 1.00 84.75 125 ARG A CA 1
ATOM 979 C C . ARG A 1 125 ? 11.242 0.342 -9.226 1.00 84.75 125 ARG A C 1
ATOM 981 O O . ARG A 1 125 ? 11.073 -0.347 -10.226 1.00 84.75 125 ARG A O 1
ATOM 988 N N . TYR A 1 126 ? 11.658 -0.162 -8.073 1.00 85.31 126 TYR A N 1
ATOM 989 C CA . TYR A 1 126 ? 11.851 -1.589 -7.882 1.00 85.31 126 TYR A CA 1
ATOM 990 C C . TYR A 1 126 ? 10.526 -2.297 -7.576 1.00 85.31 126 TYR A C 1
ATOM 992 O O . TYR A 1 126 ? 9.622 -1.730 -6.958 1.00 85.31 126 TYR A O 1
ATOM 1000 N N . SER A 1 127 ? 10.423 -3.565 -7.975 1.00 85.88 127 SER A N 1
ATOM 1001 C CA . SER A 1 127 ? 9.189 -4.353 -7.848 1.00 85.88 127 SER A CA 1
ATOM 1002 C C . SER A 1 127 ? 8.666 -4.506 -6.410 1.00 85.88 127 SER A C 1
ATOM 1004 O O . SER A 1 127 ? 7.461 -4.665 -6.210 1.00 85.88 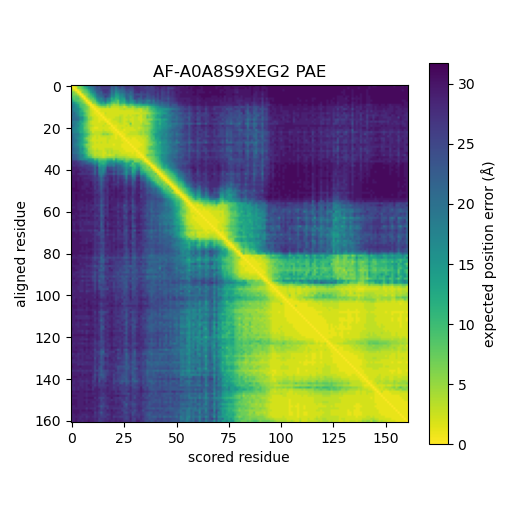127 SER A O 1
ATOM 1006 N N . GLU A 1 128 ? 9.524 -4.410 -5.386 1.00 84.62 128 GLU A N 1
ATOM 1007 C CA . GLU A 1 128 ? 9.123 -4.531 -3.980 1.00 84.62 128 GLU A CA 1
ATOM 1008 C C . GLU A 1 128 ? 8.187 -3.425 -3.502 1.00 84.62 128 GLU A C 1
ATOM 1010 O O . GLU A 1 128 ? 7.435 -3.630 -2.546 1.00 84.62 128 GLU A O 1
ATOM 1015 N N . VAL A 1 129 ? 8.200 -2.274 -4.174 1.00 89.25 129 VAL A N 1
ATOM 1016 C CA . VAL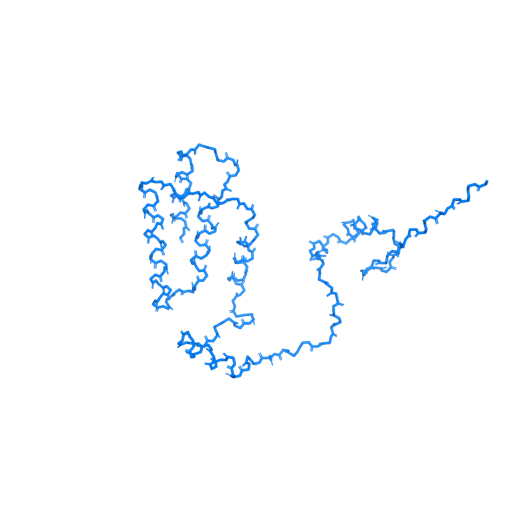 A 1 129 ? 7.373 -1.115 -3.828 1.00 89.25 129 VAL A CA 1
ATOM 1017 C C . VAL A 1 129 ? 5.887 -1.492 -3.823 1.00 89.25 129 VAL A C 1
ATOM 1019 O O . VAL A 1 129 ? 5.161 -1.113 -2.905 1.00 89.25 129 VAL A O 1
ATOM 1022 N N . ILE A 1 130 ? 5.469 -2.360 -4.747 1.00 91.31 130 ILE A N 1
ATOM 1023 C CA . ILE A 1 130 ? 4.102 -2.889 -4.843 1.00 91.31 130 ILE A CA 1
ATOM 1024 C C . ILE A 1 130 ? 3.724 -3.688 -3.584 1.00 91.31 130 ILE A C 1
ATOM 1026 O O . ILE A 1 130 ? 2.650 -3.499 -3.004 1.00 91.31 130 ILE A O 1
ATOM 1030 N N . PHE A 1 131 ? 4.610 -4.578 -3.129 1.00 87.62 131 PHE A N 1
ATOM 1031 C CA . PHE A 1 131 ? 4.355 -5.409 -1.950 1.00 87.62 131 PHE A CA 1
ATOM 1032 C C . PHE A 1 131 ? 4.369 -4.581 -0.664 1.00 87.62 131 PHE A C 1
ATOM 1034 O O . PHE A 1 131 ? 3.531 -4.793 0.214 1.00 87.62 131 PHE A O 1
ATOM 1041 N N . LEU A 1 132 ? 5.292 -3.621 -0.561 1.00 88.62 132 LEU A N 1
ATOM 1042 C CA . LEU A 1 132 ? 5.400 -2.724 0.588 1.00 88.62 132 LEU A CA 1
ATOM 1043 C C . LEU A 1 132 ? 4.183 -1.804 0.699 1.00 88.62 132 LEU A C 1
ATOM 1045 O O . LEU A 1 132 ? 3.660 -1.643 1.802 1.00 88.62 132 LEU A O 1
ATOM 1049 N N . LEU A 1 133 ? 3.692 -1.258 -0.416 1.00 92.19 133 LEU A N 1
ATOM 1050 C CA . LEU A 1 133 ? 2.481 -0.438 -0.443 1.00 92.19 133 LEU A CA 1
ATOM 1051 C C . LEU A 1 133 ? 1.290 -1.224 0.120 1.00 92.19 133 LEU A C 1
ATOM 1053 O O . LEU A 1 133 ? 0.652 -0.792 1.083 1.00 92.19 133 LEU A O 1
ATOM 1057 N N . CYS A 1 134 ? 1.036 -2.422 -0.415 1.00 91.50 134 CYS A N 1
ATOM 1058 C CA . CYS A 1 134 ? -0.046 -3.291 0.050 1.00 91.50 134 CYS A CA 1
ATOM 1059 C C . CYS A 1 134 ? 0.109 -3.659 1.534 1.00 91.50 134 CYS A C 1
ATOM 1061 O O . CYS A 1 134 ? -0.842 -3.530 2.309 1.00 91.50 134 CYS A O 1
ATOM 1063 N N . ALA A 1 135 ? 1.310 -4.074 1.949 1.00 89.06 135 ALA A N 1
ATOM 1064 C CA . ALA A 1 135 ? 1.569 -4.511 3.317 1.00 89.06 135 ALA A CA 1
ATOM 1065 C C . ALA A 1 135 ? 1.453 -3.377 4.342 1.00 89.06 135 ALA A C 1
ATOM 1067 O O . ALA A 1 135 ? 0.978 -3.612 5.449 1.00 89.06 135 ALA A O 1
ATOM 1068 N N . THR A 1 136 ? 1.863 -2.156 3.997 1.00 90.44 136 THR A N 1
ATOM 1069 C CA . THR A 1 136 ? 1.896 -1.032 4.944 1.00 90.44 136 THR A CA 1
ATOM 1070 C C . THR A 1 136 ? 0.588 -0.247 4.969 1.00 90.44 136 THR A C 1
ATOM 1072 O O . THR A 1 136 ? 0.085 0.072 6.053 1.00 90.44 136 THR A O 1
ATOM 1075 N N . VAL A 1 137 ? -0.016 0.024 3.809 1.00 94.00 137 VAL A N 1
ATOM 1076 C CA . VAL A 1 137 ? -1.257 0.804 3.740 1.00 94.00 137 VAL A CA 1
ATOM 1077 C C . VAL A 1 137 ? -2.425 -0.010 4.281 1.00 94.00 137 VAL A C 1
ATOM 1079 O O . VAL A 1 137 ? -3.126 0.468 5.177 1.00 94.00 137 VAL A O 1
ATOM 1082 N N . LEU A 1 138 ? -2.593 -1.261 3.840 1.00 94.12 138 LEU A N 1
ATOM 1083 C CA . LEU A 1 138 ? -3.750 -2.092 4.200 1.00 94.12 138 LEU A CA 1
ATOM 1084 C C . LEU A 1 138 ? -3.609 -2.817 5.545 1.00 94.12 138 LEU A C 1
ATOM 1086 O O . LEU A 1 138 ? -4.519 -3.546 5.939 1.00 94.12 138 LEU A O 1
ATOM 1090 N N . GLN A 1 139 ? -2.518 -2.618 6.289 1.00 92.75 139 GLN A N 1
ATOM 1091 C CA . GLN A 1 139 ? -2.298 -3.314 7.558 1.00 92.75 139 GLN A CA 1
ATOM 1092 C C . GLN A 1 139 ? -3.437 -3.079 8.561 1.00 92.75 139 GLN A C 1
ATOM 1094 O O . GLN A 1 139 ? -3.752 -1.930 8.898 1.00 92.75 139 GLN A O 1
ATOM 1099 N N . ARG A 1 140 ? -4.025 -4.147 9.117 1.00 91.44 140 ARG A N 1
ATOM 1100 C CA . ARG A 1 140 ? -5.064 -3.991 10.140 1.00 91.44 140 ARG A CA 1
ATOM 1101 C C . ARG A 1 140 ? -4.487 -3.510 11.458 1.00 91.44 140 ARG A C 1
ATOM 1103 O O . ARG A 1 140 ? -3.554 -4.093 12.001 1.00 91.44 140 ARG A O 1
ATOM 1110 N N . GLU A 1 141 ? -5.138 -2.495 12.007 1.00 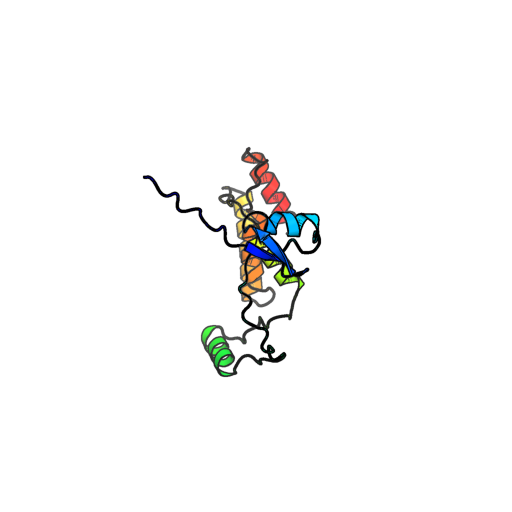89.75 141 GLU A N 1
ATOM 1111 C CA . GLU A 1 141 ? -4.811 -1.930 13.308 1.00 89.75 141 GLU A CA 1
ATOM 1112 C C . GLU A 1 141 ? -5.811 -2.443 14.350 1.00 89.75 141 GLU A C 1
ATOM 1114 O O . GLU A 1 141 ? -7.022 -2.323 14.162 1.00 89.75 141 GLU A O 1
ATOM 1119 N N . LYS A 1 142 ? -5.329 -3.038 15.449 1.00 87.81 142 LYS A N 1
ATOM 1120 C CA . LYS A 1 142 ? -6.206 -3.703 16.438 1.00 87.81 142 LYS A CA 1
ATOM 1121 C C . LYS A 1 142 ? -7.094 -2.718 17.204 1.00 87.81 142 LYS A C 1
ATOM 1123 O O . LYS A 1 142 ? -8.165 -3.103 17.673 1.00 87.81 142 LYS A O 1
ATOM 1128 N N . SER A 1 143 ? -6.647 -1.471 17.345 1.00 88.75 143 SER A N 1
ATOM 1129 C CA . SER A 1 143 ? -7.380 -0.413 18.046 1.00 88.75 143 SER A CA 1
ATOM 1130 C C . SER A 1 143 ? -8.531 0.169 17.217 1.00 88.75 143 SER A C 1
ATOM 1132 O O . SER A 1 143 ? -9.486 0.689 17.791 1.00 88.75 143 SER A O 1
ATOM 1134 N N . VAL A 1 144 ? -8.493 0.036 15.887 1.00 90.38 144 VAL A N 1
ATOM 1135 C CA . VAL A 1 144 ? -9.478 0.636 14.980 1.00 90.38 144 VAL A CA 1
ATOM 1136 C C . VAL A 1 144 ? -10.575 -0.374 14.648 1.00 90.38 144 VAL A C 1
ATOM 1138 O O . VAL A 1 144 ? -10.333 -1.405 14.021 1.00 90.38 144 VAL A O 1
ATOM 1141 N N . LYS A 1 145 ? -11.807 -0.077 15.073 1.00 89.31 145 LYS A N 1
ATOM 1142 C CA . LYS A 1 145 ? -12.968 -0.967 14.881 1.00 89.31 145 LYS A CA 1
ATOM 1143 C C . LYS A 1 145 ? -14.030 -0.398 13.942 1.00 89.31 145 LYS A C 1
ATOM 1145 O O . LYS A 1 145 ? -14.721 -1.171 13.286 1.00 89.31 145 LYS A O 1
ATOM 1150 N N . ALA A 1 146 ? -14.172 0.926 13.868 1.00 93.25 146 ALA A N 1
ATOM 1151 C CA . ALA A 1 146 ? -15.207 1.562 13.061 1.00 93.25 146 ALA A CA 1
ATOM 1152 C C . ALA A 1 146 ? -14.758 1.748 11.605 1.00 93.25 146 ALA A C 1
ATOM 1154 O O . ALA A 1 146 ? -13.653 2.213 11.334 1.00 93.25 146 ALA A O 1
ATOM 1155 N N . GLY A 1 147 ? -15.644 1.454 10.649 1.00 91.00 147 GLY A N 1
ATOM 1156 C CA . GLY A 1 147 ? -15.321 1.558 9.221 1.00 91.00 147 GLY A CA 1
ATOM 1157 C C . GLY A 1 147 ? -14.974 2.980 8.754 1.00 91.00 147 GLY A C 1
ATOM 1158 O O . GLY A 1 147 ? -14.183 3.144 7.829 1.00 91.00 147 GLY A O 1
ATOM 1159 N N . ALA A 1 148 ? -15.527 4.015 9.397 1.00 93.06 148 ALA A N 1
ATOM 1160 C CA . ALA A 1 148 ? -15.165 5.406 9.114 1.00 93.06 148 ALA A CA 1
ATOM 1161 C C . ALA A 1 148 ? -13.708 5.711 9.499 1.00 93.06 148 ALA A C 1
ATOM 1163 O O . ALA A 1 148 ? -12.987 6.336 8.721 1.00 93.06 148 ALA A O 1
ATOM 1164 N N . ASP A 1 149 ? -13.263 5.201 10.647 1.00 94.56 149 ASP A N 1
ATOM 1165 C CA . ASP A 1 149 ? -11.891 5.375 11.122 1.00 94.56 149 ASP A CA 1
ATOM 1166 C C . ASP A 1 149 ? -10.899 4.579 10.277 1.00 94.56 149 ASP A C 1
ATOM 1168 O O . ASP A 1 149 ? -9.824 5.088 9.965 1.00 94.56 149 ASP A O 1
ATOM 1172 N N . VAL A 1 150 ? -11.281 3.376 9.825 1.00 94.19 150 VAL A N 1
ATOM 1173 C CA . VAL A 1 150 ? -10.485 2.603 8.856 1.00 94.19 150 VAL A CA 1
ATOM 1174 C C . VAL A 1 150 ? -10.245 3.434 7.599 1.00 94.19 150 VAL A C 1
ATOM 1176 O O . VAL A 1 150 ? -9.099 3.612 7.199 1.00 94.19 150 VAL A O 1
ATOM 1179 N N . ARG A 1 151 ? -11.298 4.011 7.006 1.00 95.50 151 ARG A N 1
ATOM 1180 C CA . ARG A 1 151 ? -11.170 4.853 5.805 1.00 95.50 151 ARG A CA 1
ATOM 1181 C C . ARG A 1 151 ? -10.257 6.059 6.033 1.00 95.50 151 ARG A C 1
ATOM 1183 O O . ARG A 1 151 ? -9.360 6.285 5.229 1.00 95.50 151 ARG A O 1
ATOM 1190 N N . ARG A 1 152 ? -10.442 6.792 7.137 1.00 94.94 152 ARG A N 1
ATOM 1191 C CA . ARG A 1 152 ? -9.595 7.946 7.487 1.00 94.94 152 ARG A CA 1
ATOM 1192 C C . ARG A 1 152 ? -8.129 7.540 7.661 1.00 94.94 152 ARG A C 1
ATOM 1194 O O . ARG A 1 152 ? -7.239 8.247 7.199 1.00 94.94 152 ARG A O 1
ATOM 1201 N N . MET A 1 153 ? -7.879 6.406 8.310 1.00 95.38 153 MET A N 1
ATOM 1202 C CA . MET A 1 153 ? -6.530 5.880 8.499 1.00 95.38 153 MET A CA 1
ATOM 1203 C C . MET A 1 153 ? -5.880 5.484 7.171 1.00 95.38 153 MET A C 1
ATOM 1205 O O . MET A 1 153 ? -4.713 5.804 6.965 1.00 95.38 153 MET A O 1
ATOM 1209 N N . LEU A 1 154 ? -6.617 4.822 6.275 1.00 95.75 154 LEU A N 1
ATOM 1210 C CA . LEU A 1 154 ? -6.105 4.452 4.954 1.00 95.75 154 LEU A CA 1
ATOM 1211 C C . LEU A 1 154 ? -5.756 5.690 4.124 1.00 95.75 154 LEU A C 1
ATOM 1213 O O . LEU A 1 154 ? -4.658 5.738 3.584 1.00 95.75 154 LEU A O 1
ATOM 1217 N N . CYS A 1 155 ? -6.620 6.712 4.094 1.00 95.94 155 CYS A N 1
ATOM 1218 C CA . CYS A 1 155 ? -6.302 7.988 3.440 1.00 95.94 155 CYS A CA 1
ATOM 1219 C C . CYS A 1 155 ? -5.006 8.590 3.988 1.00 95.94 155 CYS A C 1
ATOM 1221 O O . CYS A 1 155 ? -4.091 8.862 3.220 1.00 95.94 155 CYS A O 1
ATOM 1223 N N . LYS A 1 156 ? -4.875 8.689 5.316 1.00 96.00 156 LYS A N 1
ATOM 1224 C CA . LYS A 1 156 ? -3.661 9.224 5.943 1.00 96.00 156 LYS A CA 1
ATOM 1225 C C . LYS A 1 156 ? -2.410 8.412 5.589 1.00 96.00 156 LYS A C 1
ATOM 1227 O O . LYS A 1 156 ? -1.338 8.977 5.432 1.00 96.00 156 LYS A O 1
ATOM 1232 N N . ARG A 1 157 ? -2.516 7.084 5.499 1.00 95.56 157 ARG A N 1
ATOM 1233 C CA . ARG A 1 157 ? -1.386 6.226 5.110 1.00 95.56 157 ARG A CA 1
ATOM 1234 C C . ARG A 1 157 ? -0.985 6.424 3.655 1.00 95.56 157 ARG A C 1
ATOM 1236 O O . ARG A 1 157 ? 0.206 6.455 3.397 1.00 95.56 157 ARG A O 1
ATOM 1243 N N . MET A 1 158 ? -1.950 6.589 2.753 1.00 96.44 158 MET A N 1
ATOM 1244 C CA . MET A 1 158 ? -1.678 6.911 1.349 1.00 96.44 158 MET A CA 1
ATOM 1245 C C . MET A 1 158 ? -1.070 8.310 1.183 1.00 96.44 158 MET A C 1
ATOM 1247 O O . MET A 1 158 ? -0.224 8.487 0.330 1.00 96.44 158 MET A O 1
ATOM 1251 N N . GLU A 1 159 ? -1.447 9.289 2.011 1.00 95.38 159 GLU A N 1
ATOM 1252 C CA . GLU A 1 159 ? -0.820 10.625 2.010 1.00 95.38 159 GLU A CA 1
ATOM 1253 C C . GLU A 1 159 ? 0.630 10.618 2.526 1.00 95.38 159 GLU A C 1
ATOM 1255 O O . GLU A 1 159 ? 1.405 11.511 2.199 1.00 95.38 159 GLU A O 1
ATOM 1260 N N . MET A 1 160 ? 0.982 9.654 3.383 1.00 93.56 160 MET A N 1
ATOM 1261 C CA . MET A 1 160 ? 2.341 9.488 3.920 1.00 93.56 160 MET A CA 1
ATOM 1262 C C . MET A 1 160 ? 3.233 8.596 3.050 1.00 93.56 160 MET A C 1
ATOM 1264 O O . MET A 1 160 ? 4.425 8.484 3.347 1.00 93.56 160 MET A O 1
ATOM 1268 N N . TRP A 1 161 ? 2.636 7.904 2.082 1.00 90.62 161 TRP A N 1
ATOM 1269 C CA . TRP A 1 161 ? 3.331 7.058 1.125 1.00 90.62 161 TRP A CA 1
ATOM 1270 C C . TRP A 1 161 ? 4.038 7.927 0.085 1.00 90.62 161 TRP A C 1
ATOM 1272 O O . TRP A 1 161 ? 5.251 7.695 -0.118 1.00 90.62 161 TRP A O 1
#

Sequence (161 aa):
MVDSISSQEERVECAICNRSFTRRGIRRHIQSAHPETQSTDGHDVVTTSSLPNNTSIPDYIQEKFVAGFGDRLLNTPGTSSVWEIRWWRSTRLNGKQYDLPQGAVGRQFTSLLAEEIQAVAEGSRYSEVIFLLCATVLQREKSVKAGADVRRMLCKRMEMW

pLDDT: mean 76.63, std 18.74, range [35.53, 97.88]

Radius of gyration: 24.86 Å; Cα contacts (8 Å, |Δi|>4): 91; chains: 1; bounding box: 51×64×64 Å

Organism: Apolygus lucorum (NCBI:txid248454)

Secondary structure (DSSP, 8-state):
----------EEE-TTT--EEETTTHHHHHHHH-GGG---------------S--PPPHHHHHHHHHHHSS-----TTS-HHHHHHHHHHHT--SPBPPPPTTHHHHHHHHHHHHHHHHHHTTSS-THHHHHHHHHHSBPPTT--SHHHHHHHHHHHHHT-

Solvent-accessible surface area (backbone atoms only — not comparable to full-atom values): 10289 Å² total; per-residue (Å²): 135,85,84,77,83,76,78,79,76,67,66,41,65,37,94,88,76,71,49,79,29,46,69,82,46,44,65,57,47,42,58,74,78,40,63,91,64,82,81,75,89,80,72,82,84,71,74,88,71,76,77,68,86,82,72,73,78,56,67,69,60,38,52,52,33,32,74,75,71,74,40,66,78,82,82,59,95,82,80,55,67,68,58,52,52,50,49,55,55,52,74,63,60,83,62,60,63,53,77,78,52,82,62,70,67,31,50,53,52,51,51,54,52,50,51,50,52,49,34,29,75,71,66,78,42,63,73,62,55,59,57,49,48,54,56,62,46,35,48,53,54,91,88,63,83,52,71,68,58,50,51,54,50,39,52,54,41,60,75,71,104

Mean predicted aligned error: 18.03 Å